Protein AF-A0AAN7QKH8-F1 (afdb_monomer_lite)

Foldseek 3Di:
DLVVVCVVPVLDDLVNSCVVCVVVVHHDDSVVSVVVCCVVCVPSVVVVVPPDDPDDDDDDPDPCPVVCVPPPPPDDD

Secondary structure (DSSP, 8-state):
-HHHHHHH-TT--HHHHHHHHHHTT----HHHHHHHHHHH-HHHHHHHHH----------SSTTTTGGGGS------

Radius of gyration: 19.77 Å; chains: 1; bounding box: 31×55×40 Å

Structure (mmCIF, N/CA/C/O backbone):
data_AF-A0AAN7QKH8-F1
#
_entry.id   AF-A0AAN7QKH8-F1
#
loop_
_atom_site.group_PDB
_atom_site.id
_atom_site.type_symbol
_atom_site.label_atom_id
_atom_site.label_alt_id
_atom_site.label_comp_id
_atom_site.label_asym_id
_atom_site.label_entity_id
_atom_site.label_seq_id
_atom_site.pdbx_PDB_ins_code
_atom_site.Cartn_x
_atom_site.Cartn_y
_atom_site.Cartn_z
_atom_site.occupancy
_atom_site.B_iso_or_equiv
_atom_site.auth_seq_id
_atom_site.auth_comp_id
_atom_site.auth_asym_id
_atom_site.auth_atom_id
_atom_site.pdbx_PDB_model_num
ATOM 1 N N . MET A 1 1 ? -1.945 7.321 15.392 1.00 69.38 1 MET A N 1
ATOM 2 C CA . MET A 1 1 ? -2.641 6.117 14.889 1.00 69.38 1 MET A CA 1
ATOM 3 C C . MET A 1 1 ? -2.000 5.555 13.623 1.00 69.38 1 MET A C 1
ATOM 5 O O . MET A 1 1 ? -1.341 4.534 13.709 1.00 69.38 1 MET A O 1
ATOM 9 N N . VAL A 1 2 ? -2.089 6.211 12.456 1.00 71.75 2 VAL A N 1
ATOM 10 C CA . VAL A 1 2 ? -1.385 5.694 11.256 1.00 71.75 2 VAL A CA 1
ATOM 11 C C . VAL A 1 2 ? 0.139 5.758 11.422 1.00 71.75 2 VAL A C 1
ATOM 13 O O . VAL A 1 2 ? 0.826 4.823 11.033 1.00 71.75 2 VAL A O 1
ATOM 16 N N . GLN A 1 3 ? 0.669 6.808 12.060 1.00 76.50 3 GLN A N 1
ATOM 17 C CA . GLN A 1 3 ? 2.100 6.908 12.386 1.00 76.50 3 GLN A CA 1
ATOM 18 C C . GLN A 1 3 ? 2.562 5.814 13.362 1.00 76.50 3 GLN A C 1
ATOM 20 O O . GLN A 1 3 ? 3.556 5.160 13.094 1.00 76.50 3 GLN A O 1
ATOM 25 N N . THR A 1 4 ? 1.790 5.515 14.410 1.00 80.12 4 THR A N 1
ATOM 26 C CA . THR A 1 4 ? 2.116 4.464 15.396 1.00 80.12 4 THR A CA 1
ATOM 27 C C . THR A 1 4 ? 2.052 3.054 14.785 1.00 80.12 4 THR A C 1
ATOM 29 O O . THR A 1 4 ? 2.890 2.194 15.060 1.00 80.12 4 THR A O 1
ATOM 32 N N . LEU A 1 5 ? 1.095 2.806 13.881 1.00 80.31 5 LEU A N 1
ATOM 33 C CA . LEU A 1 5 ? 1.048 1.572 13.085 1.00 80.31 5 LEU A CA 1
ATOM 34 C C . LEU A 1 5 ? 2.216 1.484 12.091 1.00 80.31 5 LEU A C 1
ATOM 36 O O . LEU A 1 5 ? 2.748 0.404 11.849 1.00 80.31 5 LEU A O 1
ATOM 40 N N . GLN A 1 6 ? 2.636 2.616 11.527 1.00 80.75 6 GLN A N 1
ATOM 41 C CA . GLN A 1 6 ? 3.784 2.686 10.628 1.00 80.75 6 GLN A CA 1
ATOM 42 C C . GLN A 1 6 ? 5.114 2.490 11.374 1.00 80.75 6 GLN A C 1
ATOM 44 O O . GLN A 1 6 ? 6.025 1.887 10.819 1.00 80.75 6 GLN A O 1
ATOM 49 N N . GLU A 1 7 ? 5.231 2.958 12.615 1.00 82.31 7 GLU A N 1
ATOM 50 C CA . GLU A 1 7 ? 6.395 2.732 13.482 1.00 82.31 7 GLU A CA 1
ATOM 51 C C . GLU A 1 7 ? 6.517 1.262 13.893 1.00 82.31 7 GLU A C 1
ATOM 53 O O . GLU A 1 7 ? 7.604 0.694 13.823 1.00 82.31 7 GLU A O 1
ATOM 58 N N . SER A 1 8 ? 5.399 0.619 14.246 1.00 85.62 8 SER A N 1
ATOM 59 C CA . SER A 1 8 ? 5.381 -0.820 14.558 1.00 85.62 8 SER A CA 1
ATOM 60 C C . SER A 1 8 ? 5.609 -1.699 13.324 1.00 85.62 8 SER A C 1
ATOM 62 O O . SER A 1 8 ? 6.204 -2.770 13.429 1.00 85.62 8 SER A O 1
ATOM 64 N N . HIS A 1 9 ? 5.178 -1.246 12.141 1.00 83.06 9 HIS A N 1
ATOM 65 C CA . HIS A 1 9 ? 5.300 -1.990 10.888 1.00 83.06 9 HIS A CA 1
ATOM 66 C C . HIS A 1 9 ? 5.874 -1.114 9.756 1.00 83.06 9 HIS A C 1
ATOM 68 O O . HIS A 1 9 ? 5.166 -0.778 8.800 1.00 83.06 9 HIS A O 1
ATOM 74 N N . PRO A 1 10 ? 7.182 -0.792 9.775 1.00 80.12 10 PRO A N 1
ATOM 75 C CA . PRO A 1 10 ? 7.791 0.176 8.851 1.00 80.12 10 PRO A CA 1
ATOM 76 C C . PRO A 1 10 ? 7.717 -0.239 7.377 1.00 80.12 10 PRO A C 1
ATOM 78 O O . PRO A 1 10 ? 7.711 0.607 6.479 1.00 80.12 10 PRO A O 1
ATOM 81 N N . ASN A 1 11 ? 7.597 -1.540 7.113 1.00 81.00 11 ASN A N 1
ATOM 82 C CA . ASN A 1 11 ? 7.509 -2.094 5.763 1.00 81.00 11 ASN A CA 1
ATOM 83 C C . ASN A 1 11 ? 6.057 -2.302 5.282 1.00 81.00 11 ASN A C 1
ATOM 85 O O . ASN A 1 11 ? 5.842 -2.671 4.123 1.00 81.00 11 ASN A O 1
ATOM 89 N N . ALA A 1 12 ? 5.045 -2.047 6.123 1.00 85.50 12 ALA A N 1
ATOM 90 C CA . ALA A 1 12 ? 3.646 -2.333 5.809 1.00 85.50 12 ALA A CA 1
ATOM 91 C C . ALA A 1 12 ? 3.113 -1.493 4.641 1.00 85.50 12 ALA A C 1
ATOM 93 O O . ALA A 1 12 ? 2.992 -0.269 4.704 1.00 85.50 12 ALA A O 1
ATOM 94 N N . GLY A 1 13 ? 2.772 -2.187 3.549 1.00 86.19 13 GLY A N 1
ATOM 95 C CA . GLY A 1 13 ? 2.050 -1.676 2.378 1.00 86.19 13 GLY A CA 1
ATOM 96 C C . GLY A 1 13 ? 0.692 -1.063 2.707 1.00 86.19 13 GLY A C 1
ATOM 97 O O . GLY A 1 13 ? 0.102 -1.354 3.740 1.00 86.19 13 GLY A O 1
ATOM 98 N N . ALA A 1 14 ? 0.118 -0.323 1.756 1.00 89.12 14 ALA A N 1
ATOM 99 C CA . ALA A 1 14 ? -1.260 0.169 1.872 1.00 89.12 14 ALA A CA 1
ATOM 100 C C . ALA A 1 14 ? -2.291 -0.955 2.104 1.00 89.12 14 ALA A C 1
ATOM 102 O O . ALA A 1 14 ? -3.315 -0.722 2.733 1.00 89.12 14 ALA A O 1
ATOM 103 N N . VAL A 1 15 ? -2.017 -2.169 1.611 1.00 90.75 15 VAL A N 1
ATOM 104 C CA . VAL A 1 15 ? -2.869 -3.351 1.832 1.00 90.75 15 VAL A CA 1
ATOM 105 C C . VAL A 1 15 ? -2.787 -3.824 3.284 1.00 90.75 15 VAL A C 1
ATOM 107 O O . VAL A 1 15 ? -3.820 -4.032 3.910 1.00 90.75 15 VAL A O 1
ATOM 110 N N . MET A 1 16 ? -1.576 -3.931 3.835 1.00 91.62 16 MET A N 1
ATOM 111 C CA . MET A 1 16 ? -1.379 -4.314 5.237 1.00 91.62 16 MET A CA 1
ATOM 112 C C . MET A 1 16 ? -1.940 -3.252 6.181 1.00 91.62 16 MET A C 1
ATOM 114 O O . MET A 1 16 ? -2.668 -3.585 7.105 1.00 91.62 16 MET A O 1
ATOM 118 N N . MET A 1 17 ? -1.696 -1.972 5.887 1.00 90.81 17 MET A N 1
ATOM 119 C CA . MET A 1 17 ? -2.242 -0.857 6.662 1.00 90.81 17 MET A CA 1
ATOM 120 C C . MET A 1 17 ? -3.775 -0.849 6.660 1.00 90.81 17 MET A C 1
ATOM 122 O O . MET A 1 17 ? -4.392 -0.617 7.692 1.00 90.81 17 MET A O 1
ATOM 126 N N . TYR A 1 18 ? -4.402 -1.164 5.523 1.00 93.06 18 TYR A N 1
ATOM 127 C CA . TYR A 1 18 ? -5.851 -1.361 5.466 1.00 93.06 18 TYR A CA 1
ATOM 128 C C . TYR A 1 18 ? -6.314 -2.521 6.357 1.00 93.06 18 TYR A C 1
ATOM 130 O O . TYR A 1 18 ? -7.320 -2.389 7.045 1.00 93.06 18 TYR A O 1
ATOM 138 N N . GLY A 1 19 ? -5.577 -3.635 6.375 1.00 92.88 19 GLY A N 1
ATOM 139 C CA . GLY A 1 19 ? -5.859 -4.772 7.254 1.00 92.88 19 GLY A CA 1
ATOM 140 C C . GLY A 1 19 ? -5.793 -4.410 8.739 1.00 92.88 19 GLY A C 1
ATOM 141 O O . GLY A 1 19 ? -6.717 -4.745 9.474 1.00 92.88 19 GLY A O 1
ATOM 142 N N . TYR A 1 20 ? -4.758 -3.678 9.162 1.00 91.88 20 TYR A N 1
ATOM 143 C CA . TYR A 1 20 ? -4.622 -3.220 10.549 1.00 91.88 20 TYR A CA 1
ATOM 144 C C . TYR A 1 20 ? -5.754 -2.278 10.955 1.00 91.88 20 TYR A C 1
ATOM 146 O O . TYR A 1 20 ? -6.418 -2.518 11.957 1.00 91.88 20 TYR A O 1
ATOM 154 N N . LEU A 1 21 ? -6.046 -1.272 10.126 1.00 91.19 21 LEU A N 1
ATOM 155 C CA . LEU A 1 21 ? -7.151 -0.347 10.382 1.00 91.19 21 LEU A CA 1
ATOM 156 C C . LEU A 1 21 ? -8.491 -1.085 10.457 1.00 91.19 21 LEU A C 1
ATOM 158 O O . LEU A 1 21 ? -9.292 -0.813 11.344 1.00 91.19 21 LEU A O 1
ATOM 162 N N . LYS A 1 22 ? -8.714 -2.072 9.581 1.00 93.75 22 LYS A N 1
ATOM 163 C CA . LYS A 1 22 ? -9.922 -2.902 9.610 1.00 93.75 22 LYS 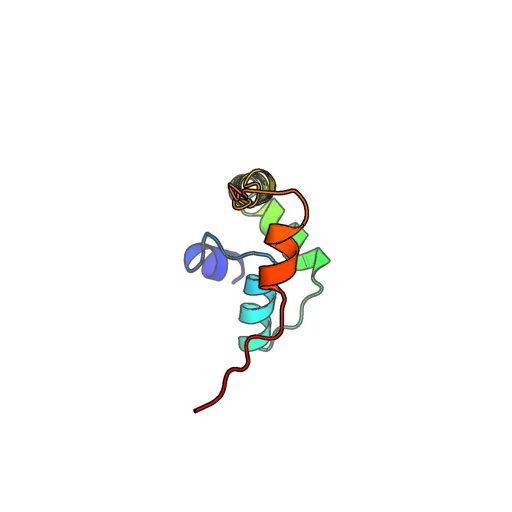A CA 1
ATOM 164 C C . LYS A 1 22 ? -10.016 -3.745 10.886 1.00 93.75 22 LYS A C 1
ATOM 166 O O . LYS A 1 22 ? -11.115 -3.887 11.414 1.00 93.75 22 LYS A O 1
ATOM 171 N N . ALA A 1 23 ? -8.904 -4.293 11.377 1.00 92.44 23 ALA A N 1
ATOM 172 C CA . ALA A 1 23 ? -8.866 -5.036 12.639 1.00 9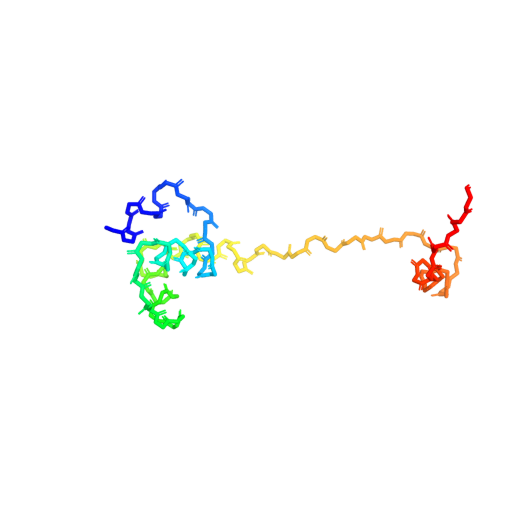2.44 23 ALA A CA 1
ATOM 173 C C . ALA A 1 23 ? -9.199 -4.143 13.848 1.00 92.44 23 ALA A C 1
ATOM 175 O O . ALA A 1 23 ? -9.824 -4.603 14.796 1.00 92.44 23 ALA A O 1
ATOM 176 N N . GLU A 1 24 ? -8.864 -2.855 13.769 1.00 91.31 24 GLU A N 1
ATOM 177 C CA . GLU A 1 24 ? -9.245 -1.826 14.746 1.00 91.31 24 GLU A CA 1
ATOM 178 C C . GLU A 1 24 ? -10.671 -1.270 14.521 1.00 91.31 24 GLU A C 1
ATOM 180 O O . GLU A 1 24 ? -11.095 -0.345 15.209 1.00 91.31 24 GLU A O 1
ATOM 185 N N . GLY A 1 25 ? -11.432 -1.814 13.562 1.00 94.12 25 GLY A N 1
ATOM 186 C CA . GLY A 1 25 ? -12.804 -1.390 13.254 1.00 94.12 25 GLY A CA 1
ATOM 187 C C . GLY A 1 25 ? -12.911 -0.152 12.357 1.00 94.12 25 GLY A C 1
ATOM 188 O O . GLY A 1 25 ? -14.007 0.365 12.142 1.00 94.12 25 GLY A O 1
ATOM 189 N N . ILE A 1 26 ? -11.797 0.324 11.798 1.00 92.19 26 ILE A N 1
ATOM 190 C CA . ILE A 1 26 ? -11.732 1.531 10.975 1.00 92.19 26 ILE A CA 1
ATOM 191 C C . ILE A 1 26 ? -11.693 1.171 9.490 1.00 92.19 26 ILE A C 1
ATOM 193 O O . ILE A 1 26 ? -10.749 0.571 8.973 1.00 92.19 26 ILE A O 1
ATOM 197 N N . TYR A 1 27 ? -12.701 1.642 8.762 1.00 93.75 27 TYR A N 1
ATOM 198 C CA . TYR A 1 27 ? -12.831 1.418 7.328 1.00 93.75 27 TYR A CA 1
ATOM 199 C C . TYR A 1 27 ? -12.451 2.680 6.559 1.00 93.75 27 TYR A C 1
ATOM 201 O O . TYR A 1 27 ? -13.194 3.659 6.520 1.00 93.75 27 TYR A O 1
ATOM 209 N N . VAL A 1 28 ? -11.276 2.661 5.927 1.00 91.25 28 VAL A N 1
ATOM 210 C CA . VAL A 1 28 ? -10.763 3.794 5.145 1.00 91.25 28 VAL A CA 1
ATOM 211 C C . VAL A 1 28 ? -10.567 3.392 3.689 1.00 91.25 28 VAL A C 1
ATOM 213 O O . VAL A 1 28 ? -10.073 2.311 3.376 1.00 91.25 28 VAL A O 1
ATOM 216 N N . GLN A 1 29 ? -10.906 4.298 2.772 1.00 92.94 29 GLN A N 1
ATOM 217 C CA . GLN A 1 29 ? -10.628 4.125 1.349 1.00 92.94 29 GLN A CA 1
ATOM 218 C C . GLN A 1 29 ? -9.127 3.931 1.092 1.00 92.94 29 GLN A C 1
ATOM 220 O O . GLN A 1 29 ? -8.288 4.693 1.583 1.00 92.94 29 GLN A O 1
ATOM 225 N N . ARG A 1 30 ? -8.787 2.976 0.220 1.00 90.75 30 ARG A N 1
ATOM 226 C CA . ARG A 1 30 ? -7.397 2.662 -0.156 1.00 90.75 30 ARG A CA 1
ATOM 227 C C . ARG A 1 30 ? -6.608 3.889 -0.628 1.00 90.75 30 ARG A C 1
ATOM 229 O O . ARG A 1 30 ? -5.432 4.020 -0.299 1.00 90.75 30 ARG A O 1
ATOM 236 N N . ASN A 1 31 ? -7.246 4.795 -1.369 1.00 92.69 31 ASN A N 1
ATOM 237 C CA . ASN A 1 31 ? -6.599 6.009 -1.877 1.00 92.69 31 ASN A CA 1
ATOM 238 C C . ASN A 1 31 ? -6.165 6.948 -0.744 1.00 92.69 31 ASN A C 1
ATOM 240 O O . ASN A 1 31 ? -5.056 7.477 -0.790 1.00 92.69 31 ASN A O 1
ATOM 244 N N . ARG A 1 32 ? -6.981 7.090 0.310 1.00 92.94 32 ARG A N 1
ATOM 245 C CA . ARG A 1 32 ? -6.628 7.891 1.493 1.00 92.94 32 ARG A CA 1
ATOM 246 C C . ARG A 1 32 ? -5.459 7.269 2.252 1.00 92.94 32 ARG A C 1
ATOM 248 O O . ARG A 1 32 ? -4.532 7.985 2.603 1.00 92.94 32 ARG A O 1
ATOM 255 N N . ILE A 1 33 ? -5.455 5.946 2.421 1.00 90.94 33 ILE A N 1
ATOM 256 C CA . ILE A 1 33 ? -4.341 5.228 3.062 1.00 90.94 33 ILE A CA 1
ATOM 257 C C . ILE A 1 33 ? -3.043 5.435 2.277 1.00 90.94 33 ILE A C 1
ATOM 259 O O . ILE A 1 33 ? -2.013 5.747 2.862 1.00 90.94 33 ILE A O 1
ATOM 263 N N . ARG A 1 34 ? -3.081 5.303 0.943 1.00 90.38 34 ARG A N 1
ATOM 264 C CA . ARG A 1 34 ? -1.905 5.541 0.090 1.00 90.38 34 ARG A CA 1
ATOM 265 C C . ARG A 1 34 ? -1.395 6.973 0.200 1.00 90.38 34 ARG A C 1
ATOM 267 O O . ARG A 1 34 ? -0.186 7.147 0.292 1.00 90.38 34 ARG A O 1
ATOM 274 N N . LYS A 1 35 ? -2.299 7.958 0.192 1.00 92.31 35 LYS A N 1
ATOM 275 C CA . LYS A 1 35 ? -1.946 9.372 0.341 1.00 92.31 35 LYS A CA 1
ATOM 276 C C . LYS A 1 35 ? -1.235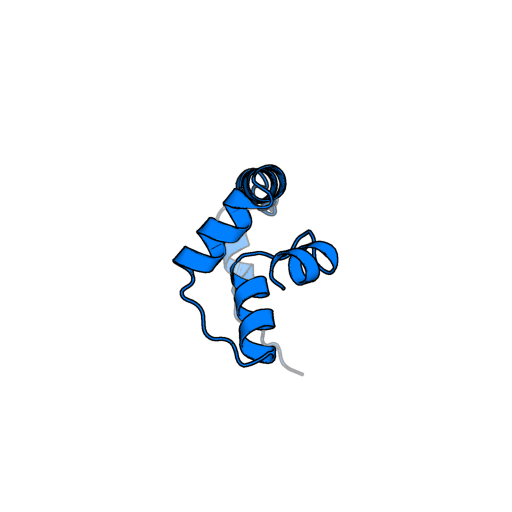 9.607 1.673 1.00 92.31 35 LYS A C 1
ATOM 278 O O . LYS A 1 35 ? -0.088 10.021 1.668 1.00 92.31 35 LYS A O 1
ATOM 283 N N . VAL A 1 36 ? -1.841 9.187 2.785 1.00 90.56 36 VAL A N 1
ATOM 284 C CA . VAL A 1 36 ? -1.246 9.335 4.124 1.00 90.56 36 VAL A CA 1
ATOM 285 C C . VAL A 1 36 ? 0.090 8.599 4.242 1.00 90.56 36 VAL A C 1
ATOM 287 O O . VAL A 1 36 ? 1.042 9.159 4.766 1.00 90.56 36 VAL A O 1
ATOM 290 N N . LEU A 1 37 ? 0.209 7.367 3.737 1.00 88.25 37 LEU A N 1
ATOM 291 C CA . LEU A 1 37 ? 1.480 6.632 3.771 1.00 88.25 37 LEU A CA 1
ATOM 292 C C . LEU A 1 37 ? 2.586 7.322 2.964 1.00 88.25 37 LEU A C 1
ATOM 294 O O . LEU A 1 37 ? 3.750 7.251 3.353 1.00 88.25 37 LEU A O 1
ATOM 298 N N . ASN A 1 38 ? 2.234 7.954 1.845 1.00 89.69 38 ASN A N 1
ATOM 299 C CA . ASN A 1 38 ? 3.181 8.701 1.027 1.00 89.69 38 ASN A CA 1
ATOM 300 C C . ASN A 1 38 ? 3.565 10.038 1.672 1.00 89.69 38 ASN A C 1
ATOM 302 O O . ASN A 1 38 ? 4.729 10.410 1.620 1.00 89.69 38 ASN A O 1
ATOM 306 N N . ASP A 1 39 ? 2.610 10.712 2.314 1.00 90.19 39 ASP A N 1
ATOM 307 C CA . ASP A 1 39 ? 2.836 11.974 3.023 1.00 90.19 39 ASP A CA 1
ATOM 308 C C . ASP A 1 39 ? 3.688 11.755 4.289 1.00 90.19 39 ASP A C 1
ATOM 310 O O . ASP A 1 39 ? 4.578 12.543 4.588 1.00 90.19 39 ASP A O 1
ATOM 314 N N . VAL A 1 40 ? 3.456 10.656 5.019 1.00 86.81 40 VAL A N 1
ATOM 315 C CA . VAL A 1 40 ? 4.183 10.315 6.255 1.00 86.81 40 VAL A CA 1
ATOM 316 C C . VAL A 1 40 ? 5.577 9.754 5.967 1.00 86.81 40 VAL A C 1
ATOM 318 O O . VAL A 1 40 ? 6.522 10.070 6.686 1.00 86.81 40 VAL A O 1
ATOM 321 N N . ASN A 1 41 ? 5.727 8.886 4.959 1.00 84.69 41 ASN A N 1
ATOM 322 C CA . ASN A 1 41 ? 7.016 8.266 4.646 1.00 84.69 41 ASN A CA 1
ATOM 323 C C . ASN A 1 41 ? 7.213 8.063 3.131 1.00 84.69 41 ASN A C 1
ATOM 325 O O . ASN A 1 41 ? 7.127 6.932 2.624 1.00 84.69 41 ASN A O 1
ATOM 329 N N . PRO A 1 42 ? 7.535 9.145 2.398 1.00 86.31 42 PRO A N 1
ATOM 330 C CA . PRO A 1 42 ? 7.733 9.085 0.951 1.00 86.31 42 PRO A CA 1
ATOM 331 C C . PRO A 1 42 ? 8.920 8.189 0.573 1.00 86.31 42 PRO A C 1
ATOM 333 O O . PRO A 1 42 ? 8.873 7.485 -0.433 1.00 86.31 42 PRO A O 1
ATOM 336 N N . MET A 1 43 ? 9.955 8.113 1.417 1.00 86.81 43 MET A N 1
ATOM 337 C CA . MET A 1 43 ? 11.126 7.259 1.182 1.00 86.81 43 MET A CA 1
ATOM 338 C C . MET A 1 43 ? 10.796 5.764 1.259 1.00 86.81 43 MET A C 1
ATOM 340 O O . MET A 1 43 ? 11.284 4.969 0.455 1.00 86.81 43 MET A O 1
ATOM 344 N N . ALA A 1 44 ? 9.967 5.339 2.215 1.00 83.38 44 ALA A N 1
ATOM 345 C CA . ALA A 1 44 ? 9.490 3.957 2.285 1.00 83.38 44 ALA A CA 1
ATOM 346 C C . ALA A 1 44 ? 8.532 3.627 1.131 1.00 83.38 44 ALA A C 1
ATOM 348 O O . ALA A 1 44 ? 8.559 2.514 0.603 1.00 83.38 44 ALA A O 1
ATOM 349 N N . ALA A 1 45 ? 7.703 4.584 0.702 1.00 84.31 45 ALA A N 1
ATOM 350 C CA . ALA A 1 45 ? 6.875 4.426 -0.490 1.00 84.31 45 ALA A CA 1
ATOM 351 C C . ALA A 1 45 ? 7.735 4.230 -1.751 1.00 84.31 45 ALA A C 1
ATOM 353 O O . ALA A 1 45 ? 7.563 3.225 -2.442 1.00 84.31 45 ALA A O 1
ATOM 354 N N . ALA A 1 46 ? 8.718 5.104 -1.975 1.00 86.50 46 ALA A N 1
ATOM 355 C CA . ALA A 1 46 ? 9.644 5.024 -3.099 1.00 86.50 46 ALA A CA 1
ATOM 356 C C . ALA A 1 46 ? 10.440 3.711 -3.107 1.00 86.50 46 ALA A C 1
ATOM 358 O O . ALA A 1 46 ? 10.502 3.049 -4.138 1.00 86.50 46 ALA A O 1
ATOM 359 N N . ARG A 1 47 ? 10.972 3.271 -1.955 1.00 86.88 47 ARG A N 1
ATOM 360 C CA . ARG A 1 47 ? 11.691 1.986 -1.838 1.00 86.88 47 ARG A CA 1
ATOM 361 C C . ARG A 1 47 ? 10.839 0.781 -2.225 1.00 86.88 47 ARG A C 1
ATOM 363 O O . ARG A 1 47 ? 11.331 -0.133 -2.874 1.00 86.88 47 ARG A O 1
ATOM 370 N N . ARG A 1 48 ?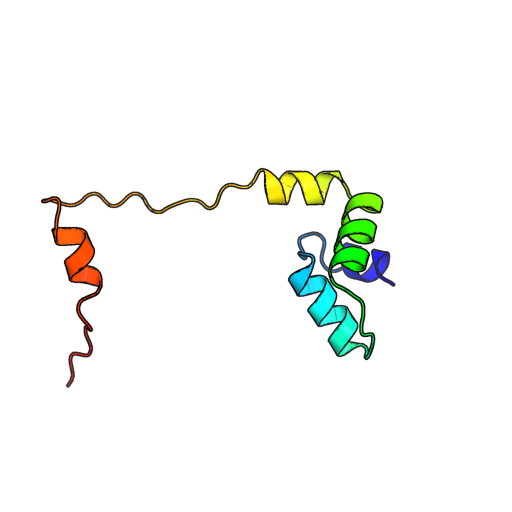 9.556 0.768 -1.860 1.00 82.62 48 ARG A N 1
ATOM 371 C CA . ARG A 1 48 ? 8.645 -0.318 -2.260 1.00 82.62 48 ARG A CA 1
ATOM 372 C C . ARG A 1 48 ? 8.319 -0.289 -3.746 1.00 82.62 48 ARG A C 1
ATOM 374 O O . ARG A 1 48 ? 8.077 -1.341 -4.321 1.00 82.62 48 ARG A O 1
ATOM 381 N N . TRP A 1 49 ? 8.271 0.894 -4.354 1.00 82.19 49 TRP A N 1
ATOM 382 C CA . TRP A 1 49 ? 8.056 1.021 -5.796 1.00 82.19 49 TRP A CA 1
ATOM 383 C C . TRP A 1 49 ? 9.311 0.668 -6.594 1.00 82.19 49 TRP A C 1
ATOM 385 O O . TRP A 1 49 ? 9.193 0.096 -7.672 1.00 82.19 49 TRP A O 1
ATOM 395 N N . SER A 1 50 ? 10.500 0.966 -6.063 1.00 84.25 50 SER A N 1
ATOM 396 C CA . SER A 1 50 ? 11.775 0.642 -6.708 1.00 84.25 50 SER A CA 1
ATOM 397 C C . SER A 1 50 ? 12.207 -0.811 -6.509 1.00 84.25 50 SER A C 1
ATOM 399 O O . SER A 1 50 ? 12.990 -1.326 -7.306 1.00 84.25 50 SER A O 1
ATOM 401 N N . GLN A 1 51 ? 11.691 -1.498 -5.485 1.00 78.69 51 GLN A N 1
ATOM 402 C CA . GLN A 1 51 ? 11.885 -2.934 -5.310 1.00 78.69 51 GLN A CA 1
ATOM 403 C C . GLN A 1 51 ? 11.150 -3.709 -6.408 1.00 78.69 51 GLN A C 1
ATOM 405 O O . GLN A 1 51 ? 9.997 -4.116 -6.267 1.00 78.69 51 GLN A O 1
ATOM 410 N N . ALA A 1 52 ? 11.851 -3.950 -7.515 1.00 71.88 52 ALA A N 1
ATOM 411 C CA . ALA A 1 52 ? 11.422 -4.915 -8.509 1.00 71.88 52 ALA A CA 1
ATOM 412 C C . ALA A 1 52 ? 11.327 -6.304 -7.862 1.00 71.88 52 ALA A C 1
ATOM 414 O O . ALA A 1 52 ? 12.237 -6.743 -7.152 1.00 71.88 52 ALA A O 1
ATOM 415 N N . LEU A 1 53 ? 10.229 -7.018 -8.128 1.00 74.75 53 LEU A N 1
ATOM 416 C CA . LEU A 1 53 ? 10.109 -8.415 -7.730 1.00 74.75 53 LEU A CA 1
ATOM 417 C C . LEU A 1 53 ? 11.285 -9.185 -8.344 1.00 74.75 53 LEU A C 1
ATOM 419 O O . LEU A 1 53 ? 11.457 -9.176 -9.566 1.00 74.75 53 LEU A O 1
ATOM 423 N N . LYS A 1 54 ? 12.091 -9.859 -7.517 1.00 80.12 54 LYS A N 1
ATOM 424 C CA . LYS A 1 54 ? 13.169 -10.715 -8.016 1.00 80.12 54 LYS A CA 1
ATOM 425 C C . LYS A 1 54 ? 12.541 -11.900 -8.747 1.00 80.12 54 LYS A C 1
ATOM 427 O O . LYS A 1 54 ? 12.150 -12.890 -8.131 1.00 80.12 54 LYS A O 1
ATOM 432 N N . ARG A 1 55 ? 12.399 -11.783 -10.068 1.00 78.81 55 ARG A N 1
ATOM 433 C CA . ARG A 1 55 ? 11.912 -12.875 -10.913 1.00 78.81 55 ARG A CA 1
ATOM 434 C C . ARG A 1 55 ? 12.934 -14.008 -10.877 1.00 78.81 55 ARG A C 1
ATOM 436 O O . ARG A 1 55 ? 14.137 -13.773 -10.989 1.00 78.81 55 ARG A O 1
ATOM 443 N N . ARG A 1 56 ? 12.453 -15.238 -10.686 1.00 81.75 56 ARG A N 1
ATOM 444 C CA . ARG A 1 56 ? 13.299 -16.432 -10.769 1.00 81.75 56 ARG A CA 1
ATOM 445 C C . ARG A 1 56 ? 13.779 -16.580 -12.211 1.00 81.75 56 ARG A C 1
ATOM 447 O O . ARG A 1 56 ? 12.964 -16.565 -13.129 1.00 81.75 56 ARG A O 1
ATOM 454 N N . VAL A 1 57 ? 15.088 -16.714 -12.397 1.00 83.62 57 VAL A N 1
ATOM 455 C CA . VAL A 1 57 ? 15.679 -17.071 -13.690 1.00 83.62 57 VAL A CA 1
ATOM 456 C C . VAL A 1 57 ? 15.804 -18.586 -13.712 1.00 83.62 57 VAL A C 1
ATOM 458 O O . VAL A 1 57 ? 16.616 -19.152 -12.981 1.00 83.62 57 VAL A O 1
ATOM 461 N N . TYR A 1 58 ? 14.971 -19.243 -14.510 1.00 81.81 58 TYR A N 1
ATOM 462 C CA . TYR A 1 58 ? 15.056 -20.683 -14.711 1.00 81.81 58 TYR A CA 1
ATOM 463 C C . TYR A 1 58 ? 16.014 -20.979 -15.863 1.00 81.81 58 TYR A C 1
ATOM 465 O O . TYR A 1 58 ? 15.886 -20.406 -16.943 1.00 81.81 58 TYR A O 1
ATOM 473 N N . LYS A 1 59 ? 16.971 -21.882 -15.636 1.00 83.69 59 LYS A N 1
ATOM 474 C CA . LYS A 1 59 ? 17.777 -22.477 -16.705 1.00 83.69 59 LYS A CA 1
ATOM 475 C C . LYS A 1 59 ? 17.077 -23.753 -17.138 1.00 83.69 59 LYS A C 1
ATOM 477 O O . LYS A 1 59 ? 16.991 -24.695 -16.356 1.00 83.69 59 LYS A O 1
ATOM 482 N N . VAL A 1 60 ? 16.536 -23.747 -18.347 1.00 80.69 60 VAL A N 1
ATOM 483 C CA . VAL A 1 60 ? 15.737 -24.847 -18.879 1.00 80.69 60 VAL A CA 1
ATOM 484 C C . VAL A 1 60 ? 16.419 -25.453 -20.110 1.00 80.69 60 VAL A C 1
ATOM 486 O O . VAL A 1 60 ? 16.966 -24.691 -20.905 1.00 80.69 60 VAL A O 1
ATOM 489 N N . PRO A 1 61 ? 16.415 -26.789 -20.289 1.00 83.69 61 PRO A N 1
ATOM 490 C CA . PRO A 1 61 ? 17.082 -27.429 -21.427 1.00 83.69 61 PRO A CA 1
ATOM 491 C C . PRO A 1 61 ? 16.457 -27.069 -22.781 1.00 83.69 61 PRO A C 1
ATOM 493 O O . PRO A 1 61 ? 17.160 -26.992 -23.783 1.00 83.69 61 PRO A O 1
ATOM 496 N N . THR A 1 62 ? 15.135 -26.857 -22.817 1.00 80.62 62 THR A N 1
ATOM 497 C CA . THR A 1 62 ? 14.375 -26.554 -24.042 1.00 80.62 62 THR A CA 1
ATOM 498 C C . THR A 1 62 ? 13.231 -25.558 -23.774 1.00 80.62 62 THR A C 1
ATOM 500 O O . THR A 1 62 ? 12.712 -25.528 -22.650 1.00 80.62 62 THR A O 1
ATOM 503 N N . PRO A 1 63 ? 12.780 -24.768 -24.777 1.00 71.00 63 PRO A N 1
ATOM 504 C CA . PRO A 1 63 ? 11.791 -23.689 -24.605 1.00 71.00 63 PRO A CA 1
ATOM 505 C C . PRO A 1 63 ? 10.454 -24.074 -23.939 1.00 71.00 63 PRO A C 1
ATOM 507 O O . PRO A 1 63 ? 9.848 -23.238 -23.274 1.00 71.00 63 PRO A O 1
ATOM 510 N N . ASN A 1 64 ? 10.017 -25.336 -24.040 1.00 75.81 64 ASN A N 1
ATOM 511 C CA . ASN A 1 64 ? 8.744 -25.813 -23.472 1.00 75.81 64 ASN A CA 1
ATOM 512 C C . ASN A 1 64 ? 8.879 -26.596 -22.155 1.00 75.81 64 ASN A C 1
ATOM 514 O O . ASN A 1 64 ? 7.879 -27.020 -21.580 1.00 75.81 64 ASN A O 1
ATOM 518 N N . SER A 1 65 ? 10.090 -26.797 -21.639 1.00 72.25 65 SER A N 1
ATOM 519 C CA . SER A 1 65 ? 10.277 -27.568 -20.398 1.00 72.25 65 SER A CA 1
ATOM 520 C C . SER A 1 65 ? 9.842 -26.811 -19.134 1.00 72.25 65 SER A C 1
ATOM 522 O O . SER A 1 65 ? 9.474 -27.444 -18.151 1.00 72.25 65 SER A O 1
ATOM 524 N N . LEU A 1 66 ? 9.777 -25.472 -19.167 1.00 72.31 66 LEU A N 1
ATOM 525 C CA . LEU A 1 66 ? 9.234 -24.681 -18.053 1.00 72.31 66 LEU A CA 1
ATOM 526 C C . LEU A 1 66 ? 7.729 -24.922 -17.848 1.00 72.31 66 LEU A C 1
ATOM 528 O O . LEU A 1 66 ? 7.273 -25.027 -16.715 1.00 72.31 66 LEU A O 1
ATOM 532 N N . TRP A 1 67 ? 6.976 -25.052 -18.943 1.00 70.56 67 TRP A N 1
ATOM 533 C CA . TRP A 1 67 ? 5.526 -25.273 -18.933 1.00 70.56 67 TRP A CA 1
ATOM 534 C C . TRP A 1 67 ? 5.140 -26.644 -18.364 1.00 70.56 67 TRP A C 1
ATOM 536 O O . TRP A 1 67 ? 4.061 -26.795 -17.805 1.00 70.56 67 TRP A O 1
ATOM 546 N N . HIS A 1 68 ? 6.042 -27.629 -18.431 1.00 63.25 68 HIS A N 1
ATOM 547 C CA . HIS A 1 68 ? 5.822 -28.946 -17.829 1.00 63.25 68 HIS A CA 1
ATOM 548 C C . HIS A 1 68 ? 5.806 -28.906 -16.290 1.00 63.25 68 HIS A C 1
ATOM 550 O O . HIS A 1 68 ? 5.268 -29.823 -15.678 1.00 63.25 68 HIS A O 1
ATOM 556 N N . MET A 1 69 ? 6.331 -27.850 -15.650 1.00 60.19 69 MET A N 1
ATOM 557 C CA . MET A 1 69 ? 6.198 -27.648 -14.196 1.00 60.19 69 MET A CA 1
ATOM 558 C C . MET A 1 69 ? 4.809 -27.142 -13.770 1.00 60.19 69 MET A C 1
ATOM 560 O O . MET A 1 69 ? 4.561 -27.019 -12.575 1.00 60.19 69 MET A O 1
ATOM 564 N N . ASP A 1 70 ? 3.916 -26.862 -14.724 1.00 63.38 70 ASP A N 1
ATOM 565 C CA . ASP A 1 70 ? 2.483 -26.637 -14.483 1.00 63.38 70 ASP A CA 1
ATOM 566 C C . ASP A 1 70 ? 1.648 -27.870 -14.872 1.00 63.38 70 ASP A C 1
ATOM 568 O O . ASP A 1 70 ? 0.421 -27.831 -14.964 1.00 63.38 70 ASP A O 1
ATOM 572 N N . ALA A 1 71 ? 2.303 -29.016 -15.096 1.00 60.03 71 ALA A N 1
ATOM 573 C CA . ALA A 1 71 ? 1.592 -30.276 -15.021 1.00 60.03 71 ALA A CA 1
ATOM 574 C C . ALA A 1 71 ? 1.077 -30.399 -13.585 1.00 60.03 71 ALA A C 1
ATOM 576 O O . ALA A 1 71 ? 1.848 -30.289 -12.633 1.00 60.03 71 ALA A O 1
ATOM 577 N N . HIS A 1 72 ? -0.229 -30.605 -13.429 1.00 63.12 72 HIS A N 1
ATOM 578 C CA . HIS A 1 72 ? -0.881 -30.921 -12.165 1.00 63.12 72 HIS A CA 1
AT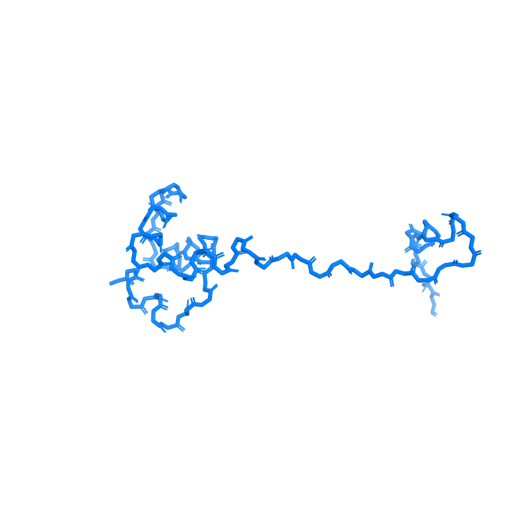OM 579 C C . HIS A 1 72 ? -0.236 -32.186 -11.570 1.00 63.12 72 HIS A C 1
ATOM 581 O O . HIS A 1 72 ? -0.730 -33.301 -11.736 1.00 63.12 72 HIS A O 1
ATOM 587 N N . MET A 1 73 ? 0.891 -32.016 -10.875 1.00 62.84 73 MET A N 1
ATOM 588 C CA . MET A 1 73 ? 1.618 -33.058 -10.159 1.00 62.84 73 MET A CA 1
ATOM 589 C C . MET A 1 73 ? 0.878 -33.357 -8.852 1.00 62.84 73 MET A C 1
ATOM 591 O O . MET A 1 73 ? 1.429 -33.277 -7.760 1.00 62.84 73 MET A O 1
ATOM 595 N N . LYS A 1 74 ? -0.407 -33.713 -8.959 1.00 59.62 74 LYS A N 1
ATOM 596 C CA . LYS A 1 74 ? -1.022 -34.617 -7.992 1.00 59.62 74 LYS A CA 1
ATOM 597 C C . LYS A 1 74 ? -0.638 -36.025 -8.421 1.00 59.62 74 LYS A C 1
ATOM 599 O O . LYS A 1 74 ? -1.390 -36.670 -9.141 1.00 59.62 74 LYS A O 1
ATOM 604 N N . LEU A 1 75 ? 0.537 -36.477 -8.002 1.00 59.84 75 LEU A N 1
ATOM 605 C CA . LEU A 1 75 ? 0.817 -37.905 -7.878 1.00 59.84 75 LEU A CA 1
ATOM 606 C C . LEU A 1 75 ? 0.883 -38.151 -6.368 1.00 59.84 75 LEU A C 1
ATOM 608 O O . LEU A 1 75 ? 1.759 -37.595 -5.715 1.00 59.84 75 LEU A O 1
ATOM 612 N N . TYR A 1 76 ? -0.197 -38.572 -5.707 1.00 51.03 76 TYR A N 1
ATOM 613 C CA . TYR A 1 76 ? -0.826 -39.903 -5.674 1.00 51.03 76 TYR A CA 1
ATOM 614 C C . TYR A 1 76 ? 0.124 -41.019 -5.190 1.00 51.03 76 TYR A C 1
ATOM 616 O O . TYR A 1 76 ? 1.149 -41.279 -5.810 1.00 51.03 76 TYR A O 1
ATOM 624 N N . ARG A 1 77 ? -0.329 -41.668 -4.103 1.00 57.09 77 ARG A N 1
ATOM 625 C CA . ARG A 1 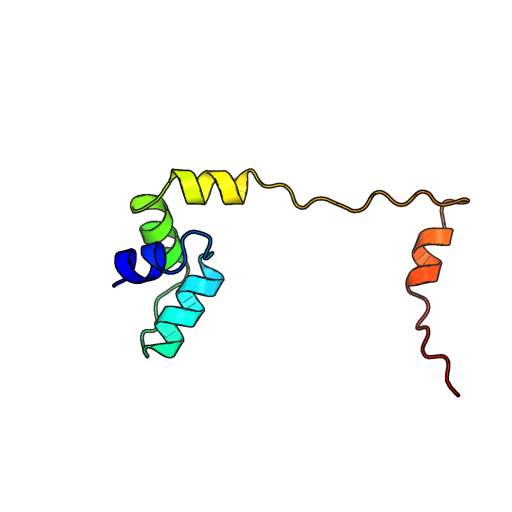77 ? 0.215 -42.768 -3.281 1.00 57.09 77 ARG A CA 1
ATOM 626 C C . ARG A 1 77 ? 1.455 -42.496 -2.427 1.00 57.09 77 ARG A C 1
ATOM 628 O O . ARG A 1 77 ? 2.566 -42.400 -2.977 1.00 57.09 77 ARG A O 1
#

pLDDT: mean 81.58, std 10.53, range [51.03, 94.12]

Organism: NCBI:txid1421715

InterPro domains:
  IPR058913 Integrase core domain, putative [PF24764] (57-77)

Sequence (77 aa):
MVQTLQESHPNAGAVMMYGYLKAEGIYVQRNRIRKVLNDVNPMAAARRWSQALKRRVYKVPTPNSLWHMDAHMKLYR